Protein AF-A0A937X917-F1 (afdb_monomer_lite)

pLDDT: mean 93.71, std 8.66, range [36.44, 98.75]

Sequence (175 aa):
MVRFPTDDDWARHATACRTIFKNLGRGKSETEVDSAKADHALYNAVRVDGSPDLDAVEAGRIIELLAAFEIRDCRQEGDAYVIEAMIHAQAVAIRLKAPTTKAVLDYRKRAFQLISLPHGRTQMISRISEAGALFDRCLVSAEGYDGPIPILHKDRALRAMIDYIETEVDGSEVF

Organism: NCBI:txid2961651

Secondary structure (DSSP, 8-state):
-BPPPPHHHHHHHHHH-EEEEEEEETTEEEEEEE-HHHHHHHHHHHBPTTPPPP-HHHHHHHHHHHT--EEEEEEEETTEEEEEEEETTEEEEEEEEPPPHHHHHHHHHHHEEEEEETTTEEEEEE-HHHHHHHHHHHEEEEES-SSSPPHHHHHHHHHHHHHHHHHHHHHHT--

Structure (mmCIF, N/CA/C/O backbone):
data_AF-A0A937X917-F1
#
_entry.id   AF-A0A937X917-F1
#
loop_
_atom_site.group_PDB
_atom_site.id
_atom_site.type_symbol
_atom_site.label_atom_id
_atom_site.label_alt_id
_atom_site.label_comp_id
_atom_site.label_asym_id
_atom_site.label_entity_id
_atom_site.label_seq_id
_atom_site.pdbx_PDB_ins_code
_atom_site.Cartn_x
_atom_site.Cartn_y
_atom_site.Cartn_z
_atom_site.occupancy
_atom_site.B_iso_or_equiv
_atom_site.auth_seq_id
_atom_site.auth_comp_id
_atom_site.auth_asym_id
_atom_site.auth_atom_id
_atom_site.pdbx_PDB_model_num
ATOM 1 N N . MET A 1 1 ? 0.675 -10.912 -21.250 1.00 81.06 1 MET A N 1
ATOM 2 C CA . MET A 1 1 ? -0.099 -11.311 -20.054 1.00 81.06 1 MET A CA 1
ATOM 3 C C . MET A 1 1 ? 0.786 -11.125 -18.833 1.00 81.06 1 MET A C 1
ATOM 5 O O . MET A 1 1 ? 1.974 -11.404 -18.911 1.00 81.06 1 MET A O 1
ATOM 9 N N . VAL A 1 2 ? 0.245 -10.643 -17.721 1.00 93.12 2 VAL A N 1
ATOM 10 C CA . VAL A 1 2 ? 0.996 -10.467 -16.469 1.00 93.12 2 VAL A CA 1
ATOM 11 C C . VAL A 1 2 ? 0.370 -11.332 -15.384 1.00 93.12 2 VAL A C 1
ATOM 13 O O . VAL A 1 2 ? -0.851 -11.490 -15.365 1.00 93.12 2 VAL A O 1
ATOM 16 N N . ARG A 1 3 ? 1.186 -11.902 -14.494 1.00 94.62 3 ARG A N 1
ATOM 17 C CA . ARG A 1 3 ? 0.673 -12.419 -13.218 1.00 94.62 3 ARG A CA 1
ATOM 18 C C . ARG A 1 3 ? 0.409 -11.248 -12.277 1.00 94.62 3 ARG A C 1
ATOM 20 O O . ARG A 1 3 ? 1.040 -10.198 -12.405 1.00 94.62 3 ARG A O 1
ATOM 27 N N . PHE A 1 4 ? -0.462 -11.445 -11.294 1.00 93.75 4 PHE A N 1
ATOM 28 C CA . PHE A 1 4 ? -0.580 -10.469 -10.220 1.00 93.75 4 PHE A CA 1
ATOM 29 C C . PHE A 1 4 ? 0.742 -10.417 -9.412 1.00 93.75 4 PHE A C 1
ATOM 31 O O . PHE A 1 4 ? 1.325 -11.480 -9.143 1.00 93.75 4 PHE A O 1
ATOM 38 N N . PRO A 1 5 ? 1.272 -9.226 -9.066 1.00 96.62 5 PRO A N 1
ATOM 39 C CA . PRO A 1 5 ? 2.522 -9.125 -8.316 1.00 96.62 5 PRO A CA 1
ATOM 40 C C . PRO A 1 5 ? 2.386 -9.650 -6.883 1.00 96.62 5 PRO A C 1
ATOM 42 O O . PRO A 1 5 ? 1.330 -9.528 -6.264 1.00 96.62 5 PRO A O 1
ATOM 45 N N . THR A 1 6 ? 3.462 -10.225 -6.344 1.00 96.88 6 THR A N 1
ATOM 46 C CA . THR A 1 6 ? 3.495 -10.636 -4.932 1.00 96.88 6 THR A CA 1
ATOM 47 C C . THR A 1 6 ? 3.686 -9.428 -4.012 1.00 96.88 6 THR A C 1
ATOM 49 O O . THR A 1 6 ? 4.073 -8.347 -4.458 1.00 96.88 6 THR A O 1
ATOM 52 N N . ASP A 1 7 ? 3.487 -9.612 -2.706 1.00 97.44 7 ASP A N 1
ATOM 53 C CA . ASP A 1 7 ? 3.774 -8.563 -1.719 1.00 97.44 7 ASP A CA 1
ATOM 54 C C . ASP A 1 7 ? 5.242 -8.100 -1.768 1.00 97.44 7 ASP A C 1
ATOM 56 O O . ASP A 1 7 ? 5.517 -6.907 -1.642 1.00 97.44 7 ASP A O 1
ATOM 60 N N . ASP A 1 8 ? 6.180 -9.011 -2.040 1.00 96.94 8 ASP A N 1
ATOM 61 C CA . ASP A 1 8 ? 7.597 -8.681 -2.228 1.00 96.94 8 ASP A CA 1
ATOM 62 C C . ASP A 1 8 ? 7.848 -7.869 -3.505 1.00 96.94 8 ASP A C 1
ATOM 64 O O . ASP A 1 8 ? 8.688 -6.965 -3.510 1.00 96.94 8 ASP A O 1
ATOM 68 N N . ASP A 1 9 ? 7.134 -8.176 -4.593 1.00 97.69 9 ASP A N 1
ATOM 69 C CA . ASP A 1 9 ? 7.198 -7.393 -5.829 1.00 97.69 9 ASP A CA 1
ATOM 70 C C . ASP A 1 9 ? 6.715 -5.957 -5.576 1.00 97.69 9 ASP A C 1
ATOM 72 O O . ASP A 1 9 ? 7.404 -4.999 -5.938 1.00 97.69 9 ASP A O 1
ATOM 76 N N . TRP A 1 10 ? 5.585 -5.801 -4.877 1.00 97.81 10 TRP A N 1
ATOM 77 C CA . TRP A 1 10 ? 5.036 -4.497 -4.506 1.00 97.81 10 TRP A CA 1
ATOM 78 C C . TRP A 1 10 ? 5.921 -3.733 -3.520 1.00 97.81 10 TRP A C 1
ATOM 80 O O . TRP A 1 10 ? 6.105 -2.526 -3.666 1.00 97.81 10 TRP A O 1
ATOM 90 N N . ALA A 1 11 ? 6.513 -4.405 -2.531 1.00 96.75 11 ALA A N 1
ATOM 91 C CA . ALA A 1 11 ? 7.414 -3.766 -1.574 1.00 96.75 11 ALA A CA 1
ATOM 92 C C . ALA A 1 11 ? 8.691 -3.245 -2.257 1.00 96.75 11 ALA A C 1
ATOM 94 O O . ALA A 1 11 ? 9.124 -2.111 -2.011 1.00 96.75 11 ALA A O 1
ATOM 95 N N . ARG A 1 12 ? 9.277 -4.038 -3.166 1.00 97.06 12 ARG A N 1
ATOM 96 C CA . ARG A 1 12 ? 10.405 -3.596 -4.004 1.00 97.06 12 ARG A CA 1
ATOM 97 C C . ARG A 1 12 ? 10.020 -2.421 -4.897 1.00 97.06 12 ARG A C 1
ATOM 99 O O . ARG A 1 12 ? 10.777 -1.460 -4.989 1.00 97.06 12 ARG A O 1
ATOM 106 N N . HIS A 1 13 ? 8.847 -2.472 -5.521 1.00 97.38 13 HIS A N 1
ATOM 107 C CA . HIS A 1 13 ? 8.326 -1.378 -6.339 1.00 97.38 13 HIS A CA 1
ATOM 108 C C . HIS A 1 13 ? 8.155 -0.081 -5.533 1.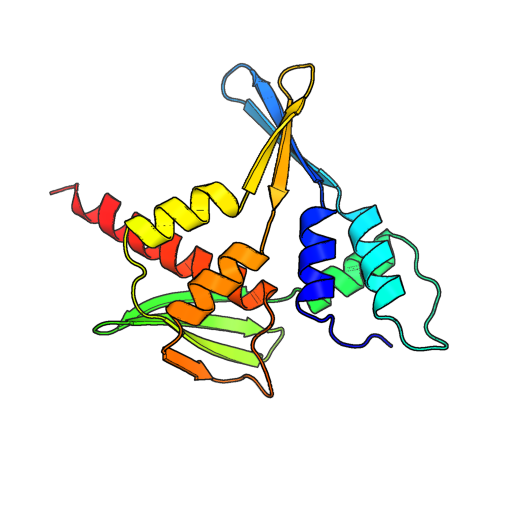00 97.38 13 HIS A C 1
ATOM 110 O O . HIS A 1 13 ? 8.736 0.941 -5.894 1.00 97.38 13 HIS A O 1
ATOM 116 N N . ALA A 1 14 ? 7.478 -0.134 -4.384 1.00 95.75 14 ALA A N 1
ATOM 117 C CA . ALA A 1 14 ? 7.217 1.032 -3.540 1.00 95.75 14 ALA A CA 1
ATOM 118 C C . ALA A 1 14 ? 8.497 1.716 -3.037 1.00 95.75 14 ALA A C 1
ATOM 120 O O . ALA A 1 14 ? 8.553 2.943 -2.940 1.00 95.75 14 ALA A O 1
ATOM 121 N N . THR A 1 15 ? 9.535 0.929 -2.741 1.00 95.12 15 THR A N 1
ATOM 122 C CA . THR A 1 15 ? 10.844 1.454 -2.320 1.00 95.12 15 THR A CA 1
ATOM 123 C C . THR A 1 15 ? 11.675 2.013 -3.476 1.00 95.12 15 THR A C 1
ATOM 125 O O . THR A 1 15 ? 12.553 2.848 -3.251 1.00 95.12 15 THR A O 1
ATOM 128 N N . ALA A 1 16 ? 11.404 1.578 -4.709 1.00 95.50 16 ALA A N 1
ATOM 129 C CA . ALA A 1 16 ? 12.051 2.080 -5.916 1.00 95.50 16 ALA A CA 1
ATOM 130 C C . ALA A 1 16 ? 11.389 3.357 -6.465 1.00 95.50 16 ALA A C 1
ATOM 132 O O . ALA A 1 16 ? 12.075 4.158 -7.105 1.00 95.50 16 ALA A O 1
ATOM 133 N N . CYS A 1 17 ? 10.095 3.564 -6.200 1.00 94.06 17 CYS A N 1
ATOM 134 C CA . CYS A 1 17 ? 9.382 4.799 -6.518 1.00 94.06 17 CYS A CA 1
ATOM 135 C C . CYS A 1 17 ? 9.970 5.989 -5.751 1.00 94.06 17 CYS A C 1
ATOM 137 O O . CYS A 1 17 ? 10.201 5.929 -4.541 1.00 94.06 17 CYS A O 1
ATOM 139 N N . ARG A 1 18 ? 10.202 7.099 -6.455 1.00 89.25 18 ARG A N 1
ATOM 140 C CA . ARG A 1 18 ? 10.773 8.313 -5.867 1.00 89.25 18 ARG A CA 1
ATOM 141 C C . ARG A 1 18 ? 9.710 9.391 -5.777 1.00 89.25 18 ARG A C 1
ATOM 143 O O . ARG A 1 18 ? 9.292 9.927 -6.795 1.00 89.25 18 ARG A O 1
ATOM 150 N N . THR A 1 19 ? 9.331 9.766 -4.561 1.00 93.94 19 THR A N 1
ATOM 151 C CA . THR A 1 19 ? 8.561 10.992 -4.332 1.00 93.94 19 THR A CA 1
ATOM 152 C C . THR A 1 19 ? 9.518 12.088 -3.885 1.00 93.94 19 THR A C 1
ATOM 154 O O . THR A 1 19 ? 10.217 11.924 -2.889 1.00 93.94 19 THR A O 1
ATOM 157 N N . ILE A 1 20 ? 9.583 13.199 -4.612 1.00 94.25 20 ILE A N 1
ATOM 158 C CA . ILE A 1 20 ? 10.426 14.351 -4.294 1.00 94.25 20 ILE A CA 1
ATOM 159 C C . ILE A 1 20 ? 9.529 15.534 -3.953 1.00 94.25 20 ILE A C 1
ATOM 161 O O . ILE A 1 20 ? 8.771 16.020 -4.785 1.00 94.25 20 ILE A O 1
ATOM 165 N N . PHE A 1 21 ? 9.680 16.040 -2.737 1.00 93.44 21 PHE A N 1
ATOM 166 C CA . PHE A 1 21 ? 9.109 17.303 -2.301 1.00 93.44 21 PHE A CA 1
ATOM 167 C C . PHE A 1 21 ? 10.130 18.413 -2.528 1.00 93.44 21 PHE A C 1
ATOM 169 O O . PHE A 1 21 ? 11.264 18.326 -2.051 1.00 93.44 21 PHE A O 1
ATOM 176 N N . LYS A 1 22 ? 9.745 19.468 -3.242 1.00 93.06 22 LYS A N 1
ATOM 177 C CA . LYS A 1 22 ? 10.556 20.674 -3.431 1.00 93.06 22 LYS A CA 1
ATOM 178 C C . LYS A 1 22 ? 9.868 21.840 -2.740 1.00 93.06 22 LYS A C 1
ATOM 180 O O . LYS A 1 22 ? 8.733 22.175 -3.073 1.00 93.06 22 LYS A O 1
ATOM 185 N N . ASN A 1 23 ? 10.546 22.476 -1.790 1.00 88.44 23 ASN A N 1
ATOM 186 C CA . ASN A 1 23 ? 10.057 23.721 -1.209 1.00 88.44 23 ASN A CA 1
ATOM 187 C C . ASN A 1 23 ? 10.394 24.883 -2.153 1.00 88.44 23 ASN A C 1
ATOM 189 O O . ASN A 1 23 ? 11.565 25.167 -2.399 1.00 88.44 23 ASN A O 1
ATOM 193 N N . LEU A 1 24 ? 9.369 25.550 -2.683 1.00 88.25 24 LEU A N 1
ATOM 194 C CA . LEU A 1 24 ? 9.516 26.679 -3.609 1.00 88.25 24 LEU A CA 1
ATOM 195 C C . LEU A 1 24 ? 9.554 28.036 -2.879 1.00 88.25 24 LEU A C 1
ATOM 197 O O . LEU A 1 24 ? 9.682 29.085 -3.512 1.00 88.25 24 LEU A O 1
ATOM 201 N N . GLY A 1 25 ? 9.438 28.031 -1.549 1.00 87.75 25 GLY A N 1
ATOM 202 C CA . GLY A 1 25 ? 9.308 29.221 -0.716 1.00 87.75 25 GLY A CA 1
ATOM 203 C C . GLY A 1 25 ? 7.888 29.795 -0.704 1.00 87.75 25 GLY A C 1
ATOM 204 O O . GLY A 1 25 ? 7.017 29.405 -1.479 1.00 87.75 25 GLY A O 1
ATOM 205 N N . ARG A 1 26 ? 7.638 30.751 0.205 1.00 88.62 26 ARG A N 1
ATOM 206 C CA . ARG A 1 26 ? 6.343 31.459 0.348 1.00 88.62 26 ARG A CA 1
ATOM 207 C C . ARG A 1 26 ? 5.133 30.523 0.511 1.00 88.62 26 ARG A C 1
ATOM 209 O O . ARG A 1 26 ? 4.076 30.774 -0.058 1.00 88.62 26 ARG A O 1
ATOM 216 N N . GLY A 1 27 ? 5.312 29.429 1.251 1.00 86.56 27 GLY A N 1
ATOM 217 C CA . GLY A 1 27 ? 4.260 28.432 1.475 1.00 86.56 27 GLY A CA 1
ATOM 218 C C . GLY A 1 27 ? 3.920 27.575 0.252 1.00 86.56 27 GLY A C 1
ATOM 219 O O . GLY A 1 27 ? 2.907 26.887 0.274 1.00 86.56 27 GLY A O 1
ATOM 220 N N . LYS A 1 28 ? 4.732 27.606 -0.814 1.00 88.69 28 LYS A N 1
ATOM 221 C CA . LYS A 1 28 ? 4.541 26.776 -2.009 1.00 88.69 28 LYS A CA 1
ATOM 222 C C . LYS A 1 28 ? 5.468 25.567 -1.982 1.00 88.69 28 LYS A C 1
ATOM 224 O O . LYS A 1 28 ? 6.660 25.694 -1.695 1.00 88.69 28 LYS A O 1
ATOM 229 N N . SER A 1 29 ? 4.934 24.415 -2.355 1.00 90.00 29 SER A N 1
ATOM 230 C CA . SER A 1 29 ? 5.694 23.191 -2.586 1.00 90.00 29 SER A CA 1
ATOM 231 C C . SER A 1 29 ? 5.308 22.573 -3.927 1.00 90.00 29 SER A C 1
ATOM 233 O O . SER A 1 29 ? 4.185 22.731 -4.401 1.00 90.00 29 SER A O 1
ATOM 235 N N . GLU A 1 30 ? 6.259 21.886 -4.547 1.00 92.25 30 GLU A N 1
ATOM 236 C CA . GLU A 1 30 ? 6.030 21.002 -5.689 1.00 92.25 30 GLU A CA 1
ATOM 237 C C . GLU A 1 30 ? 6.285 19.565 -5.232 1.00 92.25 30 GLU A C 1
ATOM 239 O O . GLU A 1 30 ? 7.257 19.303 -4.519 1.00 92.25 30 GLU A O 1
ATOM 244 N N . THR A 1 31 ? 5.412 18.642 -5.634 1.00 93.94 31 THR A N 1
ATOM 245 C CA . THR A 1 31 ? 5.608 17.206 -5.421 1.00 93.94 31 THR A CA 1
ATOM 246 C C . THR A 1 31 ? 5.781 16.543 -6.775 1.00 93.94 31 THR A C 1
ATOM 248 O O . THR A 1 31 ? 4.908 16.638 -7.631 1.00 93.94 31 THR A O 1
ATOM 251 N N . GLU A 1 32 ? 6.911 15.877 -6.962 1.00 92.88 32 GLU A N 1
ATOM 252 C CA . GLU A 1 32 ? 7.242 15.118 -8.162 1.00 92.88 32 GLU A CA 1
ATOM 253 C C . GLU A 1 32 ? 7.272 13.632 -7.800 1.00 92.88 32 GLU A C 1
ATOM 255 O O . GLU A 1 32 ? 7.919 13.245 -6.826 1.00 92.88 32 GLU A O 1
ATOM 260 N N . VAL A 1 33 ? 6.560 12.800 -8.557 1.00 91.25 33 VAL A N 1
ATOM 261 C CA . VAL A 1 33 ? 6.588 11.342 -8.399 1.00 91.25 33 VAL A CA 1
ATOM 262 C C . VAL A 1 33 ? 7.222 10.744 -9.647 1.00 91.25 33 VAL A C 1
ATOM 264 O O . VAL A 1 33 ? 6.667 10.849 -10.735 1.00 91.25 33 VAL A O 1
ATOM 267 N N . ASP A 1 34 ? 8.382 10.119 -9.477 1.00 91.31 34 ASP A N 1
ATOM 268 C CA . ASP A 1 34 ? 9.078 9.361 -10.515 1.00 91.31 34 ASP A CA 1
ATOM 269 C C . ASP A 1 34 ? 8.958 7.862 -10.205 1.00 91.31 34 ASP A C 1
ATOM 271 O O . ASP A 1 34 ? 9.658 7.319 -9.339 1.00 91.31 34 ASP A O 1
ATOM 275 N N . SER A 1 35 ? 8.017 7.209 -10.893 1.00 94.81 35 SER A N 1
ATOM 276 C CA . SER A 1 35 ? 7.773 5.764 -10.822 1.00 94.81 35 SER A CA 1
ATOM 277 C C . SER A 1 35 ? 8.178 5.023 -12.094 1.00 94.81 35 SER A C 1
ATOM 279 O O . SER A 1 35 ? 8.293 3.805 -12.052 1.00 94.81 35 SER A O 1
ATOM 281 N N . ALA A 1 36 ? 8.472 5.712 -13.202 1.00 95.12 36 ALA A N 1
ATOM 282 C CA . ALA A 1 36 ? 8.591 5.100 -14.530 1.00 95.12 36 ALA A CA 1
ATOM 283 C C . ALA A 1 36 ? 9.594 3.932 -14.570 1.00 95.12 36 ALA A C 1
ATOM 285 O O . ALA A 1 36 ? 9.328 2.867 -15.131 1.00 95.12 36 ALA A O 1
ATOM 286 N N . LYS A 1 37 ? 10.750 4.100 -13.913 1.00 95.44 37 LYS A N 1
ATOM 287 C CA . LYS A 1 37 ? 11.753 3.032 -13.803 1.00 95.44 37 LYS A CA 1
ATOM 288 C C . LYS A 1 37 ? 11.277 1.868 -12.927 1.00 95.44 37 LYS A C 1
ATOM 290 O O . LYS A 1 37 ? 11.583 0.718 -13.238 1.00 95.44 37 LYS A O 1
ATOM 295 N N . ALA A 1 38 ? 10.579 2.161 -11.831 1.00 96.69 38 ALA A N 1
ATOM 296 C CA . ALA A 1 38 ? 10.040 1.153 -10.923 1.00 96.69 38 ALA A CA 1
ATOM 297 C C . ALA A 1 38 ? 8.905 0.363 -11.589 1.00 96.69 38 ALA A C 1
ATOM 299 O O . ALA A 1 38 ? 8.909 -0.864 -11.525 1.00 96.69 38 ALA A O 1
ATOM 300 N N . ASP A 1 39 ? 8.001 1.043 -12.294 1.00 97.56 39 ASP A N 1
ATOM 301 C CA . ASP A 1 39 ? 6.879 0.447 -13.021 1.00 97.56 39 ASP A CA 1
ATOM 302 C C . ASP A 1 39 ? 7.371 -0.501 -14.115 1.00 97.56 39 ASP A C 1
ATOM 304 O O . ASP A 1 39 ? 6.960 -1.659 -14.183 1.00 97.56 39 ASP A O 1
ATOM 308 N N . HIS A 1 40 ? 8.331 -0.045 -14.923 1.00 97.31 40 HIS A N 1
ATOM 309 C CA . HIS A 1 40 ? 8.949 -0.869 -15.957 1.00 97.31 40 HIS A CA 1
ATOM 310 C C . HIS A 1 40 ? 9.681 -2.087 -15.369 1.00 97.31 40 HIS A C 1
ATOM 312 O O . HIS A 1 40 ? 9.601 -3.193 -15.909 1.00 97.31 40 HIS A O 1
ATOM 318 N N . ALA A 1 41 ? 10.384 -1.922 -14.244 1.00 97.12 41 ALA A N 1
ATOM 319 C CA . ALA A 1 41 ? 11.036 -3.038 -13.561 1.00 97.12 41 ALA A CA 1
ATOM 320 C C . ALA A 1 41 ? 10.017 -4.053 -13.017 1.00 97.12 41 ALA A C 1
ATOM 322 O O . ALA A 1 41 ? 10.219 -5.258 -13.170 1.00 97.12 41 ALA A O 1
ATOM 323 N N . LEU A 1 42 ? 8.914 -3.577 -12.432 1.00 97.94 42 LEU A N 1
ATOM 324 C CA . LEU A 1 42 ? 7.844 -4.429 -11.926 1.00 97.94 42 LEU A CA 1
ATOM 325 C C . LEU A 1 42 ? 7.166 -5.197 -13.064 1.00 97.94 42 LEU A C 1
ATOM 327 O O . LEU A 1 42 ? 7.045 -6.415 -12.965 1.00 97.94 42 LEU A O 1
ATOM 331 N N . TYR A 1 43 ? 6.811 -4.527 -14.165 1.00 97.88 43 TYR A N 1
ATOM 332 C CA . TYR A 1 43 ? 6.237 -5.175 -15.348 1.00 97.88 43 TYR A CA 1
ATOM 333 C C . TYR A 1 43 ? 7.122 -6.325 -15.841 1.00 97.88 43 TYR A C 1
ATOM 335 O O . TYR A 1 43 ? 6.651 -7.449 -16.011 1.00 97.88 43 TYR A O 1
ATOM 343 N N . ASN A 1 44 ? 8.426 -6.077 -15.988 1.00 96.62 44 ASN A N 1
ATOM 344 C CA . ASN A 1 44 ? 9.373 -7.096 -16.437 1.00 96.62 44 ASN A CA 1
ATOM 345 C C . ASN A 1 44 ? 9.505 -8.279 -15.467 1.00 96.62 44 ASN A C 1
ATOM 347 O O . ASN A 1 44 ? 9.773 -9.391 -15.912 1.00 96.62 44 ASN A O 1
ATOM 351 N N . ALA A 1 45 ? 9.288 -8.067 -14.167 1.00 96.31 45 ALA A N 1
ATOM 352 C CA . ALA A 1 45 ? 9.324 -9.126 -13.159 1.00 96.31 45 ALA A CA 1
ATOM 353 C C . ALA A 1 45 ? 8.046 -9.989 -13.114 1.00 96.31 45 ALA A C 1
ATOM 355 O O . ALA A 1 45 ? 8.069 -11.102 -12.576 1.00 96.31 45 ALA A O 1
ATOM 356 N N . VAL A 1 46 ? 6.922 -9.482 -13.637 1.00 96.81 46 VAL A N 1
ATOM 357 C CA . VAL A 1 46 ? 5.607 -10.149 -13.556 1.00 96.81 46 VAL A CA 1
ATOM 358 C C . VAL A 1 46 ? 5.026 -10.548 -14.912 1.00 96.81 46 VAL A C 1
ATOM 360 O O . VAL A 1 46 ? 4.007 -11.242 -14.968 1.00 96.81 46 VAL A O 1
ATOM 363 N N . ARG A 1 47 ? 5.639 -10.131 -16.020 1.00 96.12 47 ARG A N 1
ATOM 364 C CA . ARG A 1 47 ? 5.221 -10.557 -17.355 1.00 96.12 47 ARG A CA 1
ATOM 365 C C . ARG A 1 47 ? 5.479 -12.048 -17.563 1.00 96.12 47 ARG A C 1
ATOM 367 O O . ARG A 1 47 ? 6.508 -12.578 -17.157 1.00 96.12 47 ARG A O 1
ATOM 374 N N . VAL A 1 48 ? 4.526 -12.713 -18.204 1.00 95.00 48 VAL A N 1
ATOM 375 C CA . VAL A 1 48 ? 4.636 -14.125 -18.593 1.00 95.00 48 VAL A CA 1
ATOM 376 C C . VAL A 1 48 ? 5.436 -14.231 -19.892 1.00 95.00 48 VAL A C 1
ATOM 378 O O . VAL A 1 48 ? 5.369 -13.318 -20.720 1.00 95.00 48 VAL A O 1
ATOM 381 N N . ASP A 1 49 ? 6.150 -15.337 -20.094 1.00 90.38 49 ASP A N 1
ATOM 382 C CA . ASP A 1 49 ? 6.899 -15.615 -21.324 1.00 90.38 49 ASP A CA 1
ATOM 383 C C . ASP A 1 49 ? 6.050 -15.381 -22.586 1.00 90.38 49 ASP A C 1
ATOM 385 O O . ASP A 1 49 ? 4.882 -15.768 -22.662 1.00 90.38 49 ASP A O 1
ATOM 389 N N . GLY A 1 50 ? 6.638 -14.701 -23.574 1.00 88.88 50 GLY A N 1
ATOM 390 C CA . GLY A 1 50 ? 5.953 -14.300 -24.809 1.00 88.88 50 GLY A CA 1
ATOM 391 C C . GLY A 1 50 ? 5.096 -13.032 -24.696 1.00 88.88 50 GLY A C 1
ATOM 392 O O . GLY A 1 50 ? 4.475 -12.630 -25.678 1.00 88.88 50 GLY A O 1
ATOM 393 N N . SER A 1 51 ? 5.057 -12.377 -23.532 1.00 93.31 51 SER A N 1
ATOM 394 C CA . SER A 1 51 ? 4.455 -11.042 -23.392 1.00 93.31 51 SER A CA 1
ATOM 395 C C . SER A 1 51 ? 5.301 -9.969 -24.082 1.00 93.31 51 SER A C 1
ATOM 397 O O . SER A 1 51 ? 6.524 -10.106 -24.117 1.00 93.31 51 SER A O 1
ATOM 399 N N . PRO A 1 52 ? 4.681 -8.886 -24.590 1.00 92.88 52 PRO A N 1
ATOM 400 C CA . PRO A 1 52 ? 5.412 -7.837 -25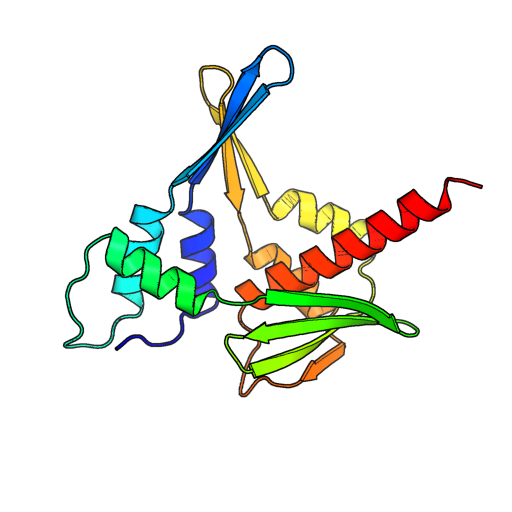.290 1.00 92.88 52 PRO A CA 1
ATOM 401 C C . PRO A 1 52 ? 6.459 -7.166 -24.393 1.00 92.88 52 PRO A C 1
ATOM 403 O O . PRO A 1 52 ? 6.287 -7.047 -23.172 1.00 92.88 52 PRO A O 1
ATOM 406 N N . ASP A 1 53 ? 7.538 -6.702 -25.013 1.00 94.81 53 ASP A N 1
ATOM 407 C CA . ASP A 1 53 ? 8.390 -5.669 -24.434 1.00 94.81 53 ASP A CA 1
ATOM 408 C C . ASP A 1 53 ? 7.611 -4.352 -24.490 1.00 94.81 53 ASP A C 1
ATOM 410 O O . ASP A 1 53 ? 7.238 -3.903 -25.571 1.00 94.81 53 ASP A O 1
ATOM 414 N N . LEU A 1 54 ? 7.313 -3.789 -23.321 1.00 95.25 54 LEU A N 1
ATOM 415 C CA . LEU A 1 54 ? 6.611 -2.515 -23.189 1.00 95.25 54 LEU A CA 1
ATOM 416 C C . LEU A 1 54 ? 7.610 -1.426 -22.834 1.00 95.25 54 LEU A C 1
ATOM 418 O O . LEU A 1 54 ? 8.576 -1.687 -22.114 1.00 95.25 54 LEU A O 1
ATOM 422 N N . ASP A 1 55 ? 7.354 -0.203 -23.284 1.00 95.12 55 ASP A N 1
ATOM 423 C CA . ASP A 1 55 ? 8.101 0.944 -22.782 1.00 95.12 55 ASP A CA 1
ATOM 424 C C . ASP A 1 55 ? 7.680 1.320 -21.343 1.00 95.12 55 ASP A C 1
ATOM 426 O O . ASP A 1 55 ? 6.810 0.700 -20.722 1.00 95.12 55 ASP A O 1
ATOM 430 N N . ALA A 1 56 ? 8.328 2.334 -20.764 1.00 91.81 56 ALA A N 1
ATOM 431 C CA . ALA A 1 56 ? 8.052 2.742 -19.387 1.00 91.81 56 ALA A CA 1
ATOM 432 C C . ALA A 1 56 ? 6.641 3.327 -19.191 1.00 91.81 56 ALA A C 1
ATOM 434 O O . ALA A 1 56 ? 6.073 3.191 -18.107 1.00 91.81 56 ALA A O 1
ATOM 435 N N . VAL A 1 57 ? 6.073 3.964 -20.216 1.00 94.00 57 VAL A N 1
ATOM 436 C CA . VAL A 1 57 ? 4.733 4.561 -20.159 1.00 94.00 57 VAL A CA 1
ATOM 437 C C . VAL A 1 57 ? 3.679 3.460 -20.214 1.00 94.00 57 VAL A C 1
ATOM 439 O O . VAL A 1 57 ? 2.759 3.434 -19.396 1.00 94.00 57 VAL A O 1
ATOM 442 N N . GLU A 1 58 ? 3.836 2.522 -21.142 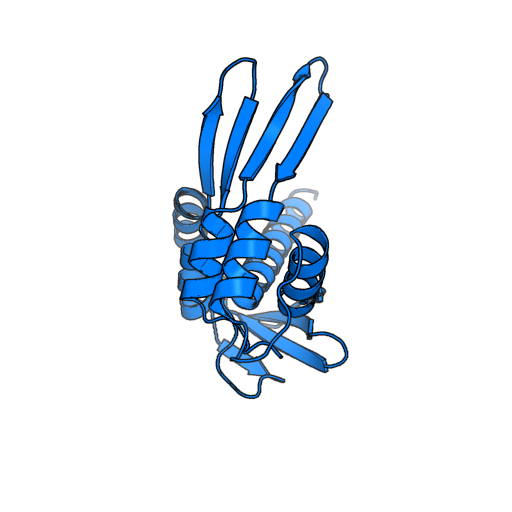1.00 96.75 58 GLU A N 1
ATOM 443 C CA . GLU A 1 58 ? 2.961 1.364 -21.296 1.00 96.75 58 GLU A CA 1
ATOM 444 C C . GLU A 1 58 ? 3.005 0.460 -20.057 1.00 96.75 58 GLU A C 1
ATOM 446 O O . GLU A 1 58 ? 1.957 0.081 -19.528 1.00 96.75 58 GLU A O 1
ATOM 451 N N . ALA A 1 59 ? 4.202 0.174 -19.533 1.00 97.00 59 ALA A N 1
ATOM 452 C CA . ALA A 1 59 ? 4.364 -0.568 -18.286 1.00 97.00 59 ALA A CA 1
ATOM 453 C C . ALA A 1 59 ? 3.692 0.153 -17.108 1.00 97.00 59 ALA A C 1
ATOM 455 O O . ALA A 1 59 ? 2.967 -0.483 -16.343 1.00 97.00 59 ALA A O 1
ATOM 456 N N . GLY A 1 60 ? 3.862 1.477 -17.007 1.00 96.56 60 GLY A N 1
ATOM 457 C CA . GLY A 1 60 ? 3.195 2.317 -16.009 1.00 96.56 60 GLY A CA 1
ATOM 458 C C . GLY A 1 60 ? 1.680 2.136 -16.000 1.00 96.56 60 GLY A C 1
ATOM 459 O O . GLY A 1 60 ? 1.093 1.926 -14.941 1.00 96.56 60 GLY A O 1
ATOM 460 N N . ARG A 1 61 ? 1.042 2.106 -17.177 1.00 96.56 61 ARG A N 1
ATOM 461 C CA . ARG A 1 61 ? -0.408 1.864 -17.285 1.00 96.56 61 ARG A CA 1
ATOM 462 C C . ARG A 1 61 ? -0.824 0.482 -16.798 1.00 96.56 61 ARG A C 1
ATOM 464 O O . ARG A 1 61 ? -1.853 0.357 -16.141 1.00 96.56 61 ARG A O 1
ATOM 471 N N . ILE A 1 62 ? -0.035 -0.553 -17.081 1.00 96.69 62 ILE A N 1
ATOM 472 C CA . ILE A 1 62 ? -0.315 -1.900 -16.569 1.00 96.69 62 ILE A CA 1
ATOM 473 C C . ILE A 1 62 ? -0.185 -1.941 -15.044 1.00 96.69 62 ILE A C 1
ATOM 475 O O . ILE A 1 62 ? -1.048 -2.511 -14.378 1.00 96.69 62 ILE A O 1
ATOM 479 N N . ILE A 1 63 ? 0.852 -1.319 -14.478 1.00 97.50 63 ILE A N 1
ATOM 480 C CA . ILE A 1 63 ? 1.046 -1.275 -13.024 1.00 97.50 63 ILE A CA 1
ATOM 481 C C . ILE A 1 63 ? -0.0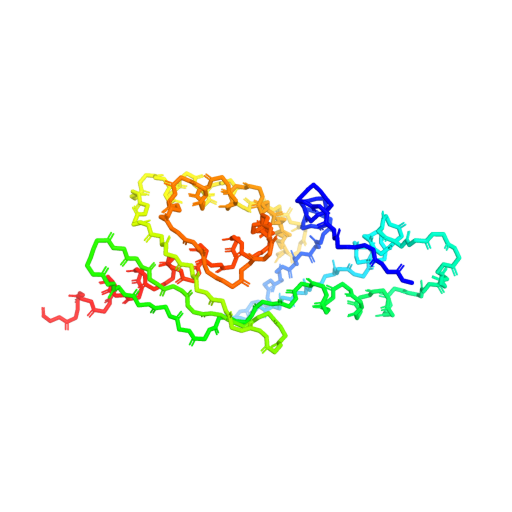56 -0.466 -12.334 1.00 97.50 63 ILE A C 1
ATOM 483 O O . ILE A 1 63 ? -0.561 -0.902 -11.303 1.00 97.50 63 ILE A O 1
ATOM 487 N N . GLU A 1 64 ? -0.480 0.657 -12.913 1.00 95.69 64 GLU A N 1
ATOM 488 C CA . GLU A 1 64 ? -1.602 1.461 -12.414 1.00 95.69 64 GLU A CA 1
ATOM 489 C C . GLU A 1 64 ? -2.895 0.638 -12.337 1.00 95.69 64 GLU A C 1
ATOM 491 O O . GLU A 1 64 ? -3.580 0.662 -11.314 1.00 95.69 64 GLU A O 1
ATOM 496 N N . LEU A 1 65 ? -3.193 -0.145 -13.380 1.00 95.56 65 LEU A N 1
ATOM 497 C CA . LEU A 1 65 ? -4.338 -1.054 -13.389 1.00 95.56 65 LEU A CA 1
ATOM 498 C C . LEU A 1 65 ? -4.203 -2.136 -12.311 1.00 95.56 65 LEU A C 1
ATOM 500 O O . LEU A 1 65 ? -5.139 -2.351 -11.551 1.00 95.56 65 LEU A O 1
ATOM 504 N N . LEU A 1 66 ? -3.040 -2.781 -12.188 1.00 95.94 66 LEU A N 1
ATOM 505 C CA . LEU A 1 66 ? -2.808 -3.800 -11.155 1.00 95.94 66 LEU A CA 1
ATOM 506 C C . LEU A 1 66 ? -2.886 -3.236 -9.727 1.00 95.94 66 LEU A C 1
ATOM 508 O O . LEU A 1 66 ? -3.224 -3.966 -8.800 1.00 95.94 66 LEU A O 1
ATOM 512 N N . ALA A 1 67 ? -2.573 -1.952 -9.549 1.00 96.12 67 ALA A N 1
ATOM 513 C CA . ALA A 1 67 ? -2.633 -1.242 -8.275 1.00 96.12 67 ALA A CA 1
ATOM 514 C C . ALA A 1 67 ? -4.013 -0.613 -7.991 1.00 96.12 67 ALA A C 1
ATOM 516 O O . ALA A 1 67 ? -4.144 0.181 -7.050 1.00 96.12 67 ALA A O 1
ATOM 517 N N . ALA A 1 68 ? -5.031 -0.894 -8.811 1.00 95.75 68 ALA A N 1
ATOM 518 C CA . ALA A 1 68 ? -6.359 -0.321 -8.655 1.00 95.75 68 ALA A CA 1
ATOM 519 C C . ALA A 1 68 ? -7.027 -0.810 -7.360 1.00 95.75 68 ALA A C 1
ATOM 521 O O . ALA A 1 68 ? -7.359 -1.981 -7.200 1.00 95.75 68 ALA A O 1
ATOM 522 N N . PHE A 1 69 ? -7.253 0.130 -6.447 1.00 97.75 69 PHE A N 1
ATOM 523 C CA . PHE A 1 69 ? -7.957 -0.083 -5.188 1.00 97.75 69 PHE A CA 1
ATOM 524 C C . PHE A 1 69 ? -8.510 1.260 -4.721 1.00 97.75 69 PHE A C 1
ATOM 526 O O . PHE A 1 69 ? -7.754 2.128 -4.271 1.00 97.75 69 PHE A O 1
ATOM 533 N N . GLU A 1 70 ? -9.807 1.457 -4.911 1.00 97.62 70 GLU A N 1
ATOM 534 C CA . GLU A 1 70 ? -10.487 2.727 -4.680 1.00 97.62 70 GLU A CA 1
ATOM 535 C C . GLU A 1 70 ? -11.336 2.642 -3.414 1.00 97.62 70 GLU A C 1
ATOM 537 O O . GLU A 1 70 ? -12.336 1.928 -3.390 1.00 97.62 70 GLU A O 1
ATOM 542 N N . ILE A 1 71 ? -10.945 3.375 -2.371 1.00 98.12 71 ILE A N 1
ATOM 543 C CA . ILE A 1 71 ? -11.734 3.499 -1.141 1.00 98.12 71 ILE A CA 1
ATOM 544 C C . ILE A 1 71 ? -13.034 4.246 -1.459 1.00 98.12 71 ILE A C 1
ATOM 546 O O . ILE A 1 71 ? -13.004 5.316 -2.067 1.00 98.12 71 ILE A O 1
ATOM 550 N N . ARG A 1 72 ? -14.169 3.678 -1.054 1.00 98.12 72 ARG A N 1
ATOM 551 C CA . ARG A 1 72 ? -15.507 4.262 -1.207 1.00 98.12 72 ARG A CA 1
ATOM 552 C C . ARG A 1 72 ? -16.026 4.849 0.091 1.00 98.12 72 ARG A C 1
ATOM 554 O O . ARG A 1 72 ? -16.576 5.944 0.066 1.00 98.12 72 ARG A O 1
ATOM 561 N N . ASP A 1 73 ? -15.831 4.131 1.188 1.00 97.94 73 ASP A N 1
ATOM 562 C CA . ASP A 1 73 ? -16.266 4.546 2.515 1.00 97.94 73 ASP A CA 1
ATOM 563 C C . ASP A 1 73 ? -15.326 3.980 3.584 1.00 97.94 73 ASP A C 1
ATOM 565 O O . ASP A 1 73 ? -14.705 2.928 3.405 1.00 97.94 73 ASP A O 1
ATOM 569 N N . CYS A 1 74 ? -15.228 4.689 4.701 1.00 98.25 74 CYS A N 1
ATOM 570 C CA . CYS A 1 74 ? -14.603 4.209 5.921 1.00 98.25 74 CYS A CA 1
ATOM 571 C C . CYS A 1 74 ? -15.439 4.713 7.089 1.00 98.25 74 CYS A C 1
ATOM 573 O O . CYS A 1 74 ? -15.616 5.917 7.242 1.00 98.25 74 CYS A O 1
ATOM 575 N N . ARG A 1 75 ? -15.934 3.797 7.920 1.00 97.50 75 ARG A N 1
ATOM 576 C CA . ARG A 1 75 ? -16.797 4.129 9.059 1.00 97.50 75 ARG A CA 1
ATOM 577 C C . 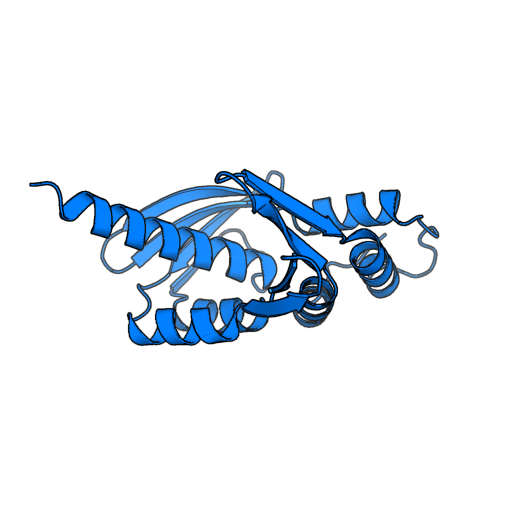ARG A 1 75 ? -16.521 3.227 10.247 1.00 97.50 75 ARG A C 1
ATOM 579 O O . ARG A 1 75 ? -16.057 2.096 10.088 1.00 97.50 75 ARG A O 1
ATOM 586 N N . GLN A 1 76 ? -16.855 3.701 11.440 1.00 97.25 76 GLN A N 1
ATOM 587 C CA . GLN A 1 76 ? -16.828 2.874 12.640 1.00 97.25 76 GLN A CA 1
ATOM 588 C C . GLN A 1 76 ? -18.127 2.061 12.781 1.00 97.25 76 GLN A C 1
ATOM 590 O O . GLN A 1 76 ? -19.227 2.601 12.710 1.00 97.25 76 GLN A O 1
ATOM 595 N N . GLU A 1 77 ? -18.001 0.761 13.044 1.00 96.69 77 GLU A N 1
ATOM 596 C CA . GLU A 1 77 ? -19.102 -0.137 13.394 1.00 96.69 77 GLU A CA 1
ATOM 597 C C . GLU A 1 77 ? -18.741 -0.944 14.648 1.00 96.69 77 GLU A C 1
ATOM 599 O O . GLU A 1 77 ? -18.012 -1.940 14.590 1.00 96.69 77 GLU A O 1
ATOM 604 N N . GLY A 1 78 ? -19.268 -0.520 15.800 1.00 93.88 78 GLY A N 1
ATOM 605 C CA . GLY A 1 78 ? -18.961 -1.144 17.086 1.00 93.88 78 GLY A CA 1
ATOM 606 C C . GLY A 1 78 ? -17.494 -0.944 17.481 1.00 93.88 78 GLY A C 1
ATOM 607 O O . GLY A 1 78 ? -17.029 0.188 17.618 1.00 93.88 78 GLY A O 1
ATOM 608 N N . ASP A 1 79 ? -16.770 -2.048 17.683 1.00 93.19 79 ASP A N 1
ATOM 609 C CA . ASP A 1 79 ? -15.347 -2.067 18.052 1.00 93.19 79 ASP A CA 1
ATOM 610 C C . ASP A 1 79 ? -14.392 -2.153 16.844 1.00 93.19 79 ASP A C 1
ATOM 612 O O . ASP A 1 79 ? -13.175 -2.283 17.017 1.00 93.19 79 ASP A O 1
ATOM 616 N N . ALA A 1 80 ? -14.929 -2.078 15.623 1.00 97.25 80 ALA A N 1
ATOM 617 C CA . ALA A 1 80 ? -14.179 -2.181 14.379 1.00 97.25 80 ALA A CA 1
ATOM 618 C C . ALA A 1 80 ? -14.478 -1.014 13.427 1.00 97.25 80 ALA A C 1
ATOM 620 O O . ALA A 1 80 ? -15.462 -0.293 13.569 1.00 97.25 80 ALA A O 1
ATOM 621 N N . TYR A 1 81 ? -13.624 -0.870 12.424 1.00 98.38 81 TYR A N 1
ATOM 622 C CA . TYR A 1 81 ? -13.767 0.031 11.294 1.00 98.38 81 TYR A CA 1
ATOM 623 C C . TYR A 1 81 ? -14.012 -0.803 10.046 1.00 98.38 81 TYR A C 1
ATOM 625 O O . TYR A 1 81 ? -13.320 -1.800 9.818 1.00 98.38 81 TYR A O 1
ATOM 633 N N . VAL A 1 82 ? -15.003 -0.402 9.260 1.00 98.50 82 VAL A N 1
ATOM 634 C CA . VAL A 1 82 ? -15.344 -1.021 7.982 1.00 98.50 82 VAL A CA 1
ATOM 635 C C . VAL A 1 82 ? -14.872 -0.107 6.875 1.00 98.50 82 VAL A C 1
ATOM 637 O O . VAL A 1 82 ? -15.270 1.053 6.813 1.00 98.50 82 VAL A O 1
ATOM 640 N N . ILE A 1 83 ? -14.017 -0.651 6.019 1.00 98.69 83 ILE A N 1
ATOM 641 C CA . ILE A 1 83 ? -13.485 0.010 4.839 1.00 98.69 83 ILE A CA 1
ATOM 642 C C . ILE A 1 83 ? -14.118 -0.663 3.627 1.00 98.69 83 ILE A C 1
ATOM 644 O O . ILE A 1 83 ? -13.854 -1.838 3.359 1.00 98.69 83 ILE A O 1
ATOM 648 N N . GLU A 1 84 ? -14.942 0.081 2.900 1.00 98.56 84 GLU A N 1
ATOM 649 C CA . GLU A 1 84 ? -15.527 -0.352 1.635 1.00 98.56 84 GLU A CA 1
ATOM 650 C C . GLU A 1 84 ? -14.686 0.182 0.483 1.00 98.56 84 GLU A C 1
ATOM 652 O O . GLU A 1 84 ? -14.302 1.354 0.461 1.00 98.56 84 GLU A O 1
ATOM 657 N N . ALA A 1 85 ? -14.382 -0.677 -0.484 1.00 98.56 85 ALA A N 1
ATOM 658 C CA . ALA A 1 85 ? -13.553 -0.319 -1.623 1.00 98.56 85 ALA A CA 1
ATOM 659 C C . ALA A 1 85 ? -13.979 -1.047 -2.902 1.00 98.56 85 ALA A C 1
ATOM 661 O O . ALA A 1 85 ? -14.708 -2.038 -2.871 1.00 98.56 85 ALA A O 1
ATOM 662 N N . MET A 1 86 ? -13.483 -0.557 -4.036 1.00 97.94 86 MET A N 1
ATOM 663 C CA . MET A 1 86 ? -13.621 -1.185 -5.346 1.00 97.94 86 MET A CA 1
ATOM 664 C C . MET A 1 86 ? -12.252 -1.614 -5.876 1.00 97.94 86 MET A C 1
ATOM 666 O O . MET A 1 86 ? -11.321 -0.808 -5.953 1.00 97.94 86 MET A O 1
ATOM 670 N N . ILE A 1 87 ? -12.148 -2.875 -6.291 1.00 95.50 87 ILE A N 1
ATOM 671 C CA . ILE A 1 87 ? -11.056 -3.388 -7.123 1.00 95.50 87 ILE A CA 1
ATOM 672 C C . ILE A 1 87 ? -11.621 -3.505 -8.532 1.00 95.50 87 ILE A C 1
ATOM 674 O O . ILE A 1 87 ? -12.386 -4.421 -8.836 1.00 95.50 87 ILE A O 1
ATOM 678 N N . HIS A 1 88 ? -11.299 -2.538 -9.389 1.00 90.88 88 HIS A N 1
ATOM 679 C CA . HIS A 1 88 ? -11.982 -2.366 -10.671 1.00 90.88 88 HIS A CA 1
ATOM 680 C C . HIS A 1 88 ? -13.514 -2.300 -10.487 1.00 90.88 88 HIS A C 1
ATOM 682 O O . HIS A 1 88 ? -14.019 -1.336 -9.919 1.00 90.88 88 HIS A O 1
ATOM 688 N N . ALA A 1 89 ? -14.254 -3.314 -10.945 1.00 91.00 89 ALA A N 1
ATOM 689 C CA . ALA A 1 89 ? -15.711 -3.405 -10.829 1.00 91.00 89 ALA A CA 1
ATOM 690 C C . ALA A 1 89 ? -16.189 -4.316 -9.679 1.00 91.00 89 ALA A C 1
ATOM 692 O O . ALA A 1 89 ? -17.391 -4.519 -9.527 1.00 91.00 89 ALA A O 1
ATOM 693 N N . GLN A 1 90 ? -15.274 -4.866 -8.875 1.00 96.38 90 GLN A N 1
ATOM 694 C CA . GLN A 1 90 ? -15.592 -5.758 -7.762 1.00 96.38 90 GLN A CA 1
ATOM 695 C C . GLN A 1 90 ? -15.582 -4.998 -6.437 1.00 96.38 90 GLN A C 1
ATOM 697 O O . GLN A 1 90 ? -14.578 -4.381 -6.079 1.00 96.38 90 GLN A O 1
ATOM 702 N N . ALA A 1 91 ? -16.694 -5.067 -5.707 1.00 97.94 91 ALA A N 1
ATOM 703 C CA . ALA A 1 91 ? -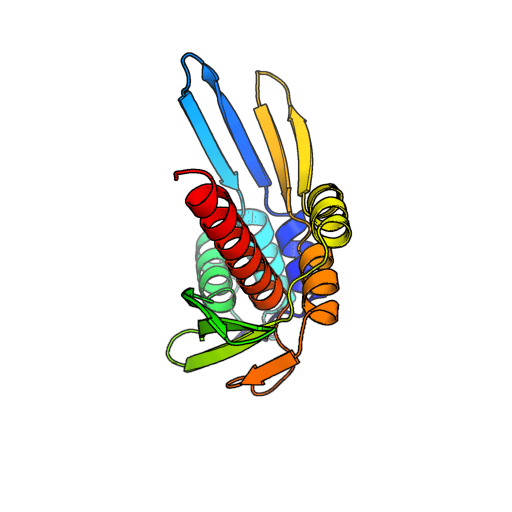16.792 -4.522 -4.360 1.00 97.94 91 ALA A CA 1
ATOM 704 C C . ALA A 1 91 ? -16.082 -5.437 -3.357 1.00 97.94 91 ALA A C 1
ATOM 706 O O . ALA A 1 91 ? -16.233 -6.660 -3.406 1.00 97.94 91 ALA A O 1
ATOM 707 N N . VAL A 1 92 ? -15.335 -4.832 -2.437 1.00 98.50 92 VAL A N 1
ATOM 708 C CA . VAL A 1 92 ? -14.685 -5.517 -1.319 1.00 98.50 92 VAL A CA 1
ATOM 709 C C . VAL A 1 92 ? -14.906 -4.749 -0.025 1.00 98.50 92 VAL A C 1
ATOM 711 O O . VAL A 1 92 ? -14.995 -3.520 -0.025 1.00 98.50 92 VAL A O 1
ATOM 714 N N . ALA A 1 93 ? -14.957 -5.479 1.084 1.00 98.44 93 ALA A N 1
ATOM 715 C CA . ALA A 1 93 ? -15.086 -4.907 2.416 1.00 98.44 93 ALA A CA 1
ATOM 716 C C . ALA A 1 93 ? -13.993 -5.465 3.326 1.00 98.44 93 ALA A C 1
ATOM 718 O O . ALA A 1 93 ? -13.732 -6.668 3.339 1.00 98.44 93 ALA A O 1
ATOM 719 N N . ILE A 1 94 ? -13.342 -4.591 4.090 1.00 98.75 94 ILE A N 1
ATOM 720 C CA . ILE A 1 94 ? -12.310 -4.960 5.059 1.00 98.75 94 ILE A CA 1
ATOM 721 C C . ILE A 1 94 ? -12.741 -4.452 6.429 1.00 98.75 94 ILE A C 1
ATOM 723 O O . ILE A 1 94 ? -13.047 -3.273 6.586 1.00 98.75 94 ILE A O 1
ATOM 727 N N . ARG A 1 95 ? -12.725 -5.333 7.433 1.00 98.62 95 ARG A N 1
ATOM 728 C CA . ARG A 1 95 ? -12.979 -4.978 8.832 1.00 98.62 95 ARG A CA 1
ATOM 729 C C . ARG A 1 95 ? -11.677 -4.996 9.621 1.00 98.62 95 ARG A C 1
ATOM 731 O O . ARG A 1 95 ? -11.011 -6.032 9.691 1.00 98.62 95 ARG A O 1
ATOM 738 N N . LEU A 1 96 ? -11.342 -3.872 10.248 1.00 98.75 96 LEU A N 1
ATOM 739 C CA . LEU A 1 96 ? -10.139 -3.694 11.062 1.00 98.75 96 LEU A CA 1
ATOM 740 C C . LEU A 1 96 ? -10.499 -3.252 12.484 1.00 98.75 96 LEU A C 1
ATOM 742 O O . LEU A 1 96 ? -11.375 -2.419 12.676 1.00 98.75 96 LEU A O 1
ATOM 746 N N . LYS A 1 97 ? -9.795 -3.752 13.497 1.00 98.19 97 LYS A N 1
ATOM 747 C CA . LYS A 1 97 ? -9.807 -3.168 14.846 1.00 98.19 97 LYS A CA 1
ATOM 748 C C . LYS A 1 97 ? -8.921 -1.931 14.906 1.00 98.19 97 LYS A C 1
ATOM 750 O O . LYS A 1 97 ? -7.893 -1.863 14.228 1.00 98.19 97 LYS A O 1
ATOM 755 N N . ALA A 1 98 ? -9.277 -1.008 15.800 1.00 96.62 98 ALA A N 1
ATOM 756 C CA . ALA A 1 98 ? -8.467 0.170 16.088 1.00 96.62 98 ALA A CA 1
ATOM 757 C C . ALA A 1 98 ? -7.024 -0.237 16.468 1.00 96.62 98 ALA A C 1
ATOM 759 O O . ALA A 1 98 ? -6.839 -1.018 17.411 1.00 96.62 98 ALA A O 1
ATOM 760 N N . PRO A 1 99 ? -5.984 0.277 15.790 1.00 97.06 99 PRO A N 1
ATOM 761 C CA . PRO A 1 99 ? -4.618 0.134 16.267 1.00 97.06 99 PRO A CA 1
ATOM 762 C C . PRO A 1 99 ? -4.422 0.977 17.531 1.00 97.06 99 PRO A C 1
ATOM 764 O O . PRO A 1 99 ? -5.030 2.031 17.706 1.00 97.06 99 PRO A O 1
ATOM 767 N N . THR A 1 100 ? -3.517 0.556 18.415 1.00 95.88 100 THR A N 1
ATOM 768 C CA . THR A 1 100 ? -3.133 1.405 19.553 1.00 95.88 100 THR A CA 1
ATOM 769 C C . THR A 1 100 ? -2.354 2.629 19.070 1.00 95.88 100 THR A C 1
ATOM 771 O O . THR A 1 100 ? -1.604 2.545 18.093 1.00 95.88 100 THR A O 1
ATOM 774 N N . THR A 1 101 ? -2.423 3.745 19.803 1.00 95.12 101 THR A N 1
ATOM 775 C CA . THR A 1 101 ? -1.634 4.958 19.510 1.00 95.12 101 THR A CA 1
ATOM 776 C C . THR A 1 101 ? -0.146 4.645 19.351 1.00 95.12 101 THR A C 1
ATOM 778 O O . THR A 1 101 ? 0.506 5.116 18.422 1.00 95.12 101 THR A O 1
ATOM 781 N N . LYS A 1 102 ? 0.400 3.777 20.215 1.00 96.56 102 LYS A N 1
ATOM 782 C CA . LYS A 1 102 ? 1.791 3.323 20.112 1.00 96.56 102 LYS A CA 1
ATOM 783 C C . LYS A 1 102 ? 2.064 2.602 18.789 1.00 96.56 102 LYS A C 1
ATOM 785 O O . LYS A 1 102 ? 3.076 2.882 18.154 1.00 96.56 102 LYS A O 1
ATOM 790 N N . ALA A 1 103 ? 1.178 1.700 18.368 1.00 97.38 103 ALA A N 1
ATOM 791 C CA . ALA A 1 103 ? 1.338 0.972 17.114 1.00 97.38 103 ALA A CA 1
ATOM 792 C C . ALA A 1 103 ? 1.304 1.908 15.895 1.00 97.38 103 ALA A C 1
ATOM 794 O O . ALA A 1 103 ? 2.123 1.734 14.994 1.00 97.38 103 ALA A O 1
ATOM 795 N N . VAL A 1 104 ? 0.430 2.923 15.900 1.00 96.69 104 VAL A N 1
ATOM 796 C CA . VAL A 1 104 ? 0.370 3.959 14.852 1.00 96.69 104 VAL A CA 1
ATOM 797 C C . VAL A 1 104 ? 1.654 4.792 14.819 1.00 96.69 104 VAL A C 1
ATOM 799 O O . VAL A 1 104 ? 2.235 4.986 13.752 1.00 96.69 104 VAL A O 1
ATOM 802 N N . LEU A 1 105 ? 2.155 5.241 15.975 1.00 95.12 105 LEU A N 1
ATOM 803 C CA . LEU A 1 105 ? 3.410 6.001 16.058 1.00 95.12 105 LEU A CA 1
ATOM 804 C C . LEU A 1 105 ? 4.617 5.185 15.576 1.00 95.12 105 LEU A C 1
ATOM 806 O O . LEU A 1 105 ? 5.479 5.706 14.868 1.00 95.12 105 LEU A O 1
ATOM 810 N N . ASP A 1 106 ? 4.683 3.908 15.947 1.00 96.06 106 ASP A N 1
ATOM 811 C CA . ASP A 1 106 ? 5.750 3.007 15.517 1.00 96.06 106 ASP A CA 1
ATOM 812 C C . ASP A 1 106 ? 5.681 2.720 14.010 1.00 96.06 106 ASP A C 1
ATOM 814 O O . ASP A 1 106 ? 6.720 2.706 13.350 1.00 96.06 106 ASP A O 1
ATOM 818 N N . TYR A 1 107 ? 4.473 2.550 13.462 1.00 95.81 107 TYR A N 1
ATOM 819 C CA . TYR A 1 107 ? 4.234 2.462 12.021 1.00 95.81 107 TYR A CA 1
ATOM 820 C C . TYR A 1 107 ? 4.740 3.720 11.306 1.00 95.81 107 TYR A C 1
ATOM 822 O O . TYR A 1 107 ? 5.578 3.611 10.419 1.00 95.81 107 TYR A O 1
ATOM 830 N N . ARG A 1 108 ? 4.340 4.920 11.740 1.00 92.38 108 ARG A N 1
ATOM 831 C CA . ARG A 1 108 ? 4.733 6.195 11.105 1.00 92.38 108 ARG A CA 1
ATOM 832 C C . ARG A 1 108 ? 6.238 6.394 11.006 1.00 92.38 108 ARG A C 1
ATOM 834 O O . ARG A 1 108 ? 6.733 6.848 9.979 1.00 92.38 108 ARG A O 1
ATOM 841 N N . LYS A 1 109 ? 6.969 6.017 12.057 1.00 93.38 109 LYS A N 1
ATOM 842 C CA . LYS A 1 109 ? 8.438 6.098 12.086 1.00 93.38 109 LYS A CA 1
ATOM 843 C C . LYS A 1 109 ? 9.110 5.207 11.041 1.00 93.38 109 LYS A C 1
ATOM 845 O O . LYS A 1 109 ? 10.251 5.476 10.680 1.00 93.38 109 LYS A O 1
ATOM 850 N N . ARG A 1 110 ? 8.450 4.128 10.610 1.00 94.56 110 ARG A N 1
ATOM 851 C CA . ARG A 1 110 ? 9.026 3.118 9.712 1.00 94.56 110 ARG A CA 1
ATOM 852 C C . ARG A 1 110 ? 8.410 3.116 8.314 1.00 94.56 110 ARG A C 1
ATOM 854 O O . ARG A 1 110 ? 9.095 2.724 7.377 1.00 94.56 110 ARG A O 1
ATOM 861 N N . ALA A 1 111 ? 7.172 3.580 8.164 1.00 92.56 111 ALA A N 1
ATOM 862 C CA . ALA A 1 111 ? 6.408 3.573 6.916 1.00 92.56 111 ALA A CA 1
ATOM 863 C C . ALA A 1 111 ? 7.028 4.445 5.822 1.00 92.56 111 ALA A C 1
ATOM 865 O O . ALA A 1 111 ? 6.852 4.167 4.635 1.00 92.56 111 ALA A O 1
ATOM 866 N N . PHE A 1 112 ? 7.775 5.476 6.218 1.00 91.69 112 PHE A N 1
ATOM 867 C CA . PHE A 1 112 ? 8.465 6.364 5.296 1.00 91.69 112 PHE A CA 1
ATOM 868 C C . PHE A 1 112 ? 9.896 6.598 5.737 1.00 91.69 112 PHE A C 1
ATOM 870 O O . PHE A 1 112 ? 10.193 6.762 6.919 1.00 91.69 112 PHE A O 1
ATOM 877 N N . GLN A 1 113 ? 10.780 6.686 4.754 1.00 92.94 113 GLN A N 1
ATOM 878 C CA . GLN A 1 113 ? 12.110 7.232 4.938 1.00 92.94 113 GLN A CA 1
ATOM 879 C C . GLN A 1 113 ? 12.187 8.571 4.212 1.00 92.94 113 GLN A C 1
ATOM 881 O O . GLN A 1 113 ? 11.979 8.632 3.001 1.00 92.94 113 GLN A O 1
ATOM 886 N N . LEU A 1 114 ? 12.505 9.629 4.956 1.00 93.19 114 LEU A N 1
ATOM 887 C CA . LEU A 1 114 ? 12.764 10.957 4.411 1.00 93.19 114 LEU A CA 1
ATOM 888 C C . LEU A 1 114 ? 14.272 11.167 4.272 1.00 93.19 114 LEU A C 1
ATOM 890 O O . LEU A 1 114 ? 15.029 10.957 5.220 1.00 93.19 114 LEU A O 1
ATOM 894 N N . ILE A 1 115 ? 14.705 11.579 3.086 1.00 93.81 115 ILE A N 1
ATOM 895 C CA . ILE A 1 115 ? 16.099 11.858 2.746 1.00 93.81 115 ILE A CA 1
ATOM 896 C C . ILE A 1 115 ? 16.183 13.313 2.297 1.00 93.81 115 ILE A C 1
ATOM 898 O O . ILE A 1 115 ? 15.607 13.697 1.279 1.00 93.81 115 ILE A O 1
ATOM 902 N N . SER A 1 116 ? 16.912 14.131 3.051 1.00 94.06 116 SER A N 1
ATOM 903 C CA . SER A 1 116 ? 17.199 15.509 2.655 1.00 94.06 116 SER A CA 1
ATOM 904 C C . SER A 1 116 ? 18.163 15.528 1.472 1.00 94.06 116 SER A C 1
ATOM 906 O O . SER A 1 116 ? 19.234 14.926 1.513 1.00 94.06 116 SER A O 1
ATOM 908 N N . LEU A 1 117 ? 17.783 16.248 0.425 1.00 93.62 117 LEU A N 1
ATOM 909 C CA . LEU A 1 117 ? 18.557 16.464 -0.788 1.00 93.62 117 LEU A CA 1
ATOM 910 C C . LEU A 1 117 ? 18.962 17.948 -0.895 1.00 93.62 117 LEU A C 1
ATOM 912 O O . LEU A 1 117 ? 18.329 18.820 -0.289 1.00 93.62 117 LEU A O 1
ATOM 916 N N . PRO A 1 118 ? 19.995 18.282 -1.689 1.00 92.94 118 PRO A N 1
ATOM 917 C CA . PRO A 1 118 ? 20.378 19.670 -1.928 1.00 92.94 118 PRO A CA 1
ATOM 918 C C . PRO A 1 118 ? 19.236 20.537 -2.483 1.00 92.94 118 PRO A C 1
ATOM 920 O O . PRO A 1 118 ? 18.376 20.071 -3.238 1.00 92.94 118 PRO A O 1
ATOM 923 N N . HIS A 1 119 ? 19.304 21.839 -2.188 1.00 89.12 119 HIS A N 1
ATOM 924 C CA . HIS A 1 119 ? 18.372 22.870 -2.668 1.00 89.12 119 HIS A CA 1
ATOM 925 C C . HIS A 1 119 ? 16.934 22.735 -2.141 1.00 89.12 119 HIS A C 1
ATOM 927 O O . HIS A 1 119 ? 15.981 22.901 -2.895 1.00 89.12 119 HIS A O 1
ATOM 933 N N . GLY A 1 120 ? 16.773 22.431 -0.848 1.00 87.50 120 GLY A N 1
ATOM 934 C CA . GLY A 1 120 ? 15.450 22.403 -0.208 1.00 87.50 120 GLY A CA 1
ATOM 935 C C . GLY A 1 120 ? 14.546 21.286 -0.733 1.00 87.50 120 GLY A C 1
ATOM 936 O O . GLY A 1 120 ? 13.326 21.451 -0.795 1.00 87.50 120 GLY A O 1
ATOM 937 N N . ARG A 1 121 ? 15.157 20.174 -1.155 1.00 93.94 121 ARG A N 1
ATOM 938 C CA . ARG A 1 121 ? 14.464 18.999 -1.674 1.00 93.94 121 ARG A CA 1
ATOM 939 C C . ARG A 1 121 ? 14.455 17.897 -0.626 1.00 93.94 121 ARG A C 1
ATOM 941 O O . ARG A 1 121 ? 15.443 17.698 0.075 1.00 93.94 121 ARG A O 1
ATOM 948 N N . THR A 1 122 ? 13.370 17.146 -0.555 1.00 95.50 122 THR A N 1
ATOM 949 C CA . THR A 1 122 ? 13.258 15.969 0.305 1.00 95.50 122 THR A CA 1
ATOM 950 C C . THR A 1 122 ? 12.736 14.819 -0.527 1.00 95.50 122 THR A C 1
ATOM 952 O O . THR A 1 122 ? 11.666 14.917 -1.117 1.00 95.50 122 THR A O 1
ATOM 955 N N . GLN A 1 123 ? 13.488 13.728 -0.584 1.00 94.62 123 GLN A N 1
ATOM 956 C CA . GLN A 1 123 ? 13.005 12.479 -1.148 1.00 94.62 123 GLN A CA 1
ATOM 957 C C . GLN A 1 123 ? 12.295 11.676 -0.061 1.00 94.62 123 GLN A C 1
ATOM 959 O O . GLN A 1 123 ? 12.833 11.489 1.027 1.00 94.62 123 GLN A O 1
ATOM 964 N N . MET A 1 124 ? 11.111 11.172 -0.374 1.00 94.50 124 MET A N 1
ATOM 965 C CA . MET A 1 124 ? 10.376 10.217 0.436 1.00 94.50 124 MET A CA 1
ATOM 966 C C . MET A 1 124 ? 10.374 8.859 -0.254 1.00 94.50 124 MET A C 1
ATOM 968 O O . MET A 1 124 ? 10.084 8.749 -1.445 1.00 94.50 124 MET A O 1
ATOM 972 N N . ILE A 1 125 ? 10.707 7.835 0.523 1.00 93.75 125 ILE A N 1
ATOM 973 C CA . ILE A 1 125 ? 10.640 6.429 0.132 1.00 93.75 125 ILE A CA 1
ATOM 974 C C . ILE A 1 125 ? 9.556 5.771 0.977 1.00 93.75 125 ILE A C 1
ATOM 976 O O . ILE A 1 125 ? 9.614 5.837 2.208 1.00 93.75 125 ILE A O 1
ATOM 980 N N . SER A 1 126 ? 8.594 5.124 0.322 1.00 93.19 126 SER A N 1
ATOM 981 C CA . SER A 1 126 ? 7.501 4.412 0.986 1.00 93.19 126 SER A CA 1
ATOM 982 C C . SER A 1 126 ? 7.896 2.967 1.288 1.00 93.19 126 SER A C 1
ATOM 984 O O . SER A 1 126 ? 8.445 2.269 0.439 1.00 93.19 126 SER A O 1
ATOM 986 N N . ARG A 1 127 ? 7.597 2.500 2.502 1.00 94.19 127 ARG A N 1
ATOM 987 C CA . ARG A 1 127 ? 7.843 1.129 2.969 1.00 94.19 127 ARG A CA 1
ATOM 988 C C . ARG A 1 127 ? 6.522 0.463 3.340 1.00 94.19 127 ARG A C 1
ATOM 990 O O . ARG A 1 127 ? 6.181 0.326 4.513 1.00 94.19 127 ARG A O 1
ATOM 997 N N . ILE A 1 128 ? 5.780 0.038 2.321 1.00 95.81 128 ILE A N 1
ATOM 998 C CA . ILE A 1 128 ? 4.428 -0.525 2.477 1.00 95.81 128 ILE A CA 1
ATOM 999 C C . ILE A 1 128 ? 4.391 -1.830 3.296 1.00 95.81 128 ILE A C 1
ATOM 1001 O O . ILE A 1 128 ? 3.352 -2.177 3.849 1.00 95.81 128 ILE A O 1
ATOM 1005 N N . SER A 1 129 ? 5.531 -2.513 3.463 1.00 96.56 129 SER A N 1
ATOM 1006 C CA . SER A 1 129 ? 5.681 -3.668 4.365 1.00 96.56 129 SER A CA 1
ATOM 1007 C C . SER A 1 129 ? 5.279 -3.362 5.810 1.00 96.56 129 SER A C 1
ATOM 1009 O O . SER A 1 129 ? 4.660 -4.192 6.472 1.00 96.56 129 SER A O 1
ATOM 1011 N N . GLU A 1 130 ? 5.570 -2.151 6.292 1.00 96.62 130 GLU A N 1
ATOM 1012 C CA . GLU A 1 130 ? 5.203 -1.724 7.647 1.00 96.62 130 GLU A CA 1
ATOM 1013 C C . GLU A 1 130 ? 3.691 -1.533 7.795 1.00 96.62 130 GLU A C 1
ATOM 1015 O O . GLU A 1 130 ? 3.126 -1.820 8.852 1.00 96.62 130 GLU A O 1
ATOM 1020 N N . ALA A 1 131 ? 3.034 -1.081 6.723 1.00 96.00 131 ALA A N 1
ATOM 1021 C CA . ALA A 1 131 ? 1.587 -0.960 6.672 1.00 96.00 131 ALA A CA 1
ATOM 1022 C C . ALA A 1 131 ? 0.933 -2.346 6.673 1.00 96.00 131 ALA A C 1
ATOM 1024 O O . ALA A 1 131 ? 0.056 -2.603 7.492 1.00 96.00 131 ALA A O 1
ATOM 1025 N N . GLY A 1 132 ? 1.425 -3.273 5.843 1.00 97.56 132 GLY A N 1
ATOM 1026 C CA . GLY A 1 132 ? 0.960 -4.663 5.832 1.00 97.56 132 GLY A CA 1
ATOM 1027 C C . GLY A 1 132 ? 1.045 -5.327 7.211 1.00 97.56 132 GLY A C 1
ATOM 1028 O O . GLY A 1 132 ? 0.072 -5.910 7.678 1.00 97.56 132 GLY A O 1
ATOM 1029 N N . ALA A 1 133 ? 2.162 -5.149 7.923 1.00 97.56 133 ALA A N 1
ATOM 1030 C CA . ALA A 1 133 ? 2.350 -5.727 9.254 1.00 97.56 133 ALA A CA 1
ATOM 1031 C C . ALA A 1 133 ? 1.430 -5.125 10.335 1.00 97.56 133 ALA A C 1
ATOM 1033 O O . ALA A 1 133 ? 1.055 -5.808 11.293 1.00 97.56 133 ALA A O 1
ATOM 1034 N N . LEU A 1 134 ? 1.086 -3.834 10.252 1.00 98.38 134 LEU A N 1
ATOM 1035 C CA . LEU A 1 134 ? 0.093 -3.248 11.157 1.00 98.38 134 LEU A CA 1
ATOM 1036 C C . LEU A 1 134 ? -1.325 -3.681 10.771 1.00 98.38 134 LEU A C 1
ATOM 1038 O O . LEU A 1 134 ? -2.084 -4.075 11.652 1.00 98.38 134 LEU A O 1
ATOM 1042 N N . PHE A 1 135 ? -1.641 -3.684 9.478 1.00 98.56 135 PHE A N 1
ATOM 1043 C CA . PHE A 1 135 ? -2.912 -4.165 8.950 1.00 98.56 135 PHE A CA 1
ATOM 1044 C C . PHE A 1 135 ? -3.214 -5.588 9.429 1.00 98.56 135 PHE A C 1
ATOM 1046 O O . PHE A 1 135 ? -4.275 -5.819 9.999 1.00 98.56 135 PHE A O 1
ATOM 1053 N N . ASP A 1 136 ? -2.268 -6.520 9.290 1.00 98.44 136 ASP A N 1
ATOM 1054 C CA . ASP A 1 136 ? -2.477 -7.928 9.653 1.00 98.44 136 ASP A CA 1
ATOM 1055 C C . ASP A 1 136 ? -2.750 -8.113 11.155 1.00 98.44 136 ASP A C 1
ATOM 1057 O O . ASP A 1 136 ? -3.491 -9.007 11.551 1.00 98.44 136 ASP A O 1
ATOM 1061 N N . ARG A 1 137 ? -2.206 -7.232 12.007 1.00 98.19 137 ARG A N 1
ATOM 1062 C CA . ARG A 1 137 ? -2.503 -7.216 13.452 1.00 98.19 137 ARG A CA 1
ATOM 1063 C C . ARG A 1 137 ? -3.881 -6.641 13.777 1.00 98.19 137 ARG A C 1
ATOM 1065 O O . ARG A 1 137 ? -4.422 -6.944 14.837 1.00 98.19 137 ARG A O 1
ATOM 1072 N N . CYS A 1 138 ? -4.411 -5.793 12.903 1.00 98.31 138 CYS A N 1
ATOM 1073 C CA . CYS A 1 138 ? -5.719 -5.162 13.042 1.00 98.31 138 CYS A CA 1
ATOM 1074 C C . CYS A 1 138 ? -6.836 -5.953 12.352 1.00 98.31 138 CYS A C 1
ATOM 1076 O O . CYS A 1 138 ? -8.002 -5.702 12.646 1.00 98.31 138 CYS A O 1
ATOM 1078 N N . LEU A 1 139 ? -6.516 -6.876 11.443 1.00 98.56 139 LEU A N 1
ATOM 1079 C CA . LEU A 1 139 ? -7.503 -7.567 10.621 1.00 98.56 139 LEU A CA 1
ATOM 1080 C C . LEU A 1 139 ? -8.503 -8.365 11.465 1.00 98.56 139 LEU A C 1
ATOM 1082 O O . LEU A 1 139 ? -8.128 -9.202 12.284 1.00 98.56 139 LEU A O 1
ATOM 1086 N N . VAL A 1 140 ? -9.790 -8.117 11.219 1.00 98.31 140 VAL A N 1
ATOM 1087 C CA . VAL A 1 140 ? -10.906 -8.907 11.753 1.00 98.31 140 VAL A CA 1
ATOM 1088 C C . VAL A 1 140 ? -11.438 -9.839 10.676 1.00 98.31 140 VAL A C 1
ATOM 1090 O O . VAL A 1 140 ? -11.527 -11.044 10.891 1.00 98.31 140 VAL A O 1
ATOM 1093 N N . SER A 1 141 ? -11.781 -9.286 9.514 1.00 98.00 141 SER A N 1
ATOM 1094 C CA . SER A 1 141 ? -12.268 -10.043 8.363 1.00 98.00 141 SER A CA 1
ATOM 1095 C C . SER A 1 141 ? -12.086 -9.250 7.071 1.00 98.00 141 SER A C 1
ATOM 1097 O O . SER A 1 141 ? -11.881 -8.034 7.091 1.00 98.00 141 SER A O 1
ATOM 1099 N N . ALA A 1 142 ? -12.169 -9.946 5.941 1.00 98.12 142 ALA A N 1
ATOM 1100 C CA . ALA A 1 142 ? -12.272 -9.332 4.628 1.00 98.12 142 ALA A CA 1
ATOM 1101 C C . ALA A 1 142 ? -13.195 -10.159 3.732 1.00 98.12 142 ALA A C 1
ATOM 1103 O O . ALA A 1 142 ? -13.201 -11.388 3.803 1.00 98.12 142 ALA A O 1
ATOM 1104 N N . GLU A 1 143 ? -13.955 -9.469 2.893 1.00 97.94 143 GLU A N 1
ATOM 1105 C CA . GLU A 1 143 ? -14.942 -10.031 1.977 1.00 97.94 143 GLU A CA 1
ATOM 1106 C C . GLU A 1 143 ? -14.664 -9.545 0.551 1.00 97.94 143 GLU A C 1
ATOM 1108 O O . GLU A 1 143 ? -14.136 -8.449 0.347 1.00 97.94 143 GLU A O 1
ATOM 1113 N N . GLY A 1 144 ? -15.017 -10.366 -0.442 1.00 96.19 144 GLY A N 1
ATOM 1114 C CA . GLY A 1 144 ? -14.804 -10.049 -1.858 1.00 96.19 144 GLY A CA 1
ATOM 1115 C C . GLY A 1 144 ? -13.377 -10.299 -2.364 1.00 96.19 144 GLY A C 1
ATOM 1116 O O . GLY A 1 144 ? -13.012 -9.791 -3.419 1.00 96.19 144 GLY A O 1
ATOM 1117 N N . TYR A 1 145 ? -12.568 -11.076 -1.638 1.00 94.94 145 TYR A N 1
ATOM 1118 C CA . TYR A 1 145 ? -11.242 -11.524 -2.074 1.00 94.94 145 TYR A CA 1
ATOM 1119 C C . TYR A 1 145 ? -11.235 -13.034 -2.339 1.00 94.94 145 TYR A C 1
ATOM 1121 O O . TYR A 1 145 ? -11.619 -13.809 -1.467 1.00 94.94 145 TYR A O 1
ATOM 1129 N N . ASP A 1 146 ? -10.715 -13.455 -3.496 1.00 89.56 146 ASP A N 1
ATOM 1130 C CA . ASP A 1 146 ? -10.540 -14.879 -3.849 1.00 89.56 146 ASP A CA 1
ATOM 1131 C C . ASP A 1 146 ? -9.248 -15.496 -3.272 1.00 89.56 146 ASP A C 1
ATOM 1133 O O . ASP A 1 146 ? -8.939 -16.668 -3.485 1.00 89.56 146 ASP A O 1
ATOM 1137 N N . GLY A 1 147 ? -8.456 -14.703 -2.548 1.00 90.81 147 GLY A N 1
ATOM 1138 C CA . GLY A 1 147 ? -7.164 -15.101 -2.005 1.00 90.81 147 GLY A CA 1
ATOM 1139 C C . GLY A 1 147 ? -6.637 -14.104 -0.973 1.00 90.81 147 GLY A C 1
ATOM 1140 O O . GLY A 1 147 ? -7.401 -13.295 -0.444 1.00 90.81 147 GLY A O 1
ATOM 1141 N N . PRO A 1 148 ? -5.330 -14.150 -0.662 1.00 94.38 148 PRO A N 1
ATOM 1142 C CA . PRO A 1 148 ? -4.715 -13.193 0.249 1.00 94.38 148 PRO A CA 1
ATOM 1143 C C . PRO A 1 148 ? -4.915 -11.750 -0.222 1.00 94.38 148 PRO A C 1
ATOM 1145 O O . PRO A 1 148 ? -4.801 -11.452 -1.410 1.00 94.38 148 PRO A O 1
ATOM 1148 N N . ILE A 1 149 ? -5.169 -10.846 0.724 1.00 97.50 149 ILE A N 1
ATOM 1149 C CA . ILE A 1 149 ? -5.282 -9.410 0.451 1.00 97.50 149 ILE A CA 1
ATOM 1150 C C . ILE A 1 149 ? -3.897 -8.889 0.029 1.00 97.50 149 ILE A C 1
ATOM 1152 O O . ILE A 1 149 ? -2.962 -9.021 0.821 1.00 97.50 149 ILE A O 1
ATOM 1156 N N . PRO A 1 150 ? -3.736 -8.273 -1.155 1.00 97.19 150 PRO A N 1
ATOM 1157 C CA . PRO A 1 150 ? -2.461 -7.694 -1.572 1.00 97.19 150 PRO A CA 1
ATOM 1158 C C . PRO A 1 150 ? -1.986 -6.584 -0.634 1.00 97.19 150 PRO A C 1
ATOM 1160 O O . PRO A 1 150 ? -2.784 -5.748 -0.200 1.00 97.19 150 PRO A O 1
ATOM 1163 N N . ILE A 1 151 ? -0.678 -6.495 -0.386 1.00 98.00 151 ILE A N 1
ATOM 1164 C CA . ILE A 1 151 ? -0.111 -5.490 0.526 1.00 98.00 151 ILE A CA 1
ATOM 1165 C C . ILE A 1 151 ? -0.438 -4.042 0.151 1.00 98.00 151 ILE A C 1
ATOM 1167 O O . ILE A 1 151 ? -0.561 -3.191 1.028 1.00 98.00 151 ILE A O 1
ATOM 1171 N N . LEU A 1 152 ? -0.636 -3.753 -1.134 1.00 96.81 152 LEU A N 1
ATOM 1172 C CA . LEU A 1 152 ? -1.010 -2.418 -1.595 1.00 96.81 152 LEU A CA 1
ATOM 1173 C C . LEU A 1 152 ? -2.439 -2.042 -1.165 1.00 96.81 152 LEU A C 1
ATOM 1175 O O . LEU A 1 152 ? -2.708 -0.887 -0.843 1.00 96.81 152 LEU A O 1
ATOM 1179 N N . HIS A 1 153 ? -3.340 -3.026 -1.090 1.00 97.94 153 HIS A N 1
ATOM 1180 C CA . HIS A 1 153 ? -4.697 -2.829 -0.577 1.00 97.94 153 HIS A CA 1
ATOM 1181 C C . HIS A 1 153 ? -4.664 -2.702 0.946 1.00 97.94 153 HIS A C 1
ATOM 1183 O O . HIS A 1 153 ? -5.330 -1.829 1.498 1.00 97.94 153 HIS A O 1
ATOM 1189 N N . LYS A 1 154 ? -3.827 -3.512 1.618 1.00 98.44 154 LYS A N 1
ATOM 1190 C CA . LYS A 1 154 ? -3.581 -3.401 3.065 1.00 98.44 154 LYS A CA 1
ATOM 1191 C C . LYS A 1 154 ? -3.092 -2.002 3.447 1.00 98.44 154 LYS A C 1
ATOM 1193 O O . LYS A 1 154 ? -3.632 -1.401 4.370 1.00 98.44 154 LYS A O 1
ATOM 1198 N N . ASP A 1 155 ? -2.102 -1.472 2.724 1.00 98.00 155 ASP A N 1
ATOM 1199 C CA . ASP A 1 155 ? -1.552 -0.128 2.946 1.00 98.00 155 ASP A CA 1
ATOM 1200 C C . ASP A 1 155 ? -2.620 0.959 2.782 1.00 98.00 155 ASP A C 1
ATOM 1202 O O . ASP A 1 155 ? -2.805 1.775 3.686 1.00 98.00 155 ASP A O 1
ATOM 1206 N N . ARG A 1 156 ? -3.379 0.933 1.680 1.00 97.81 156 ARG A N 1
ATOM 1207 C CA . ARG A 1 156 ? -4.440 1.917 1.422 1.00 97.81 156 ARG A CA 1
ATOM 1208 C C . ARG A 1 156 ? -5.581 1.843 2.436 1.00 97.81 156 ARG A C 1
ATOM 1210 O O . ARG A 1 156 ? -6.010 2.881 2.929 1.00 97.81 156 ARG A O 1
ATOM 1217 N N . ALA A 1 157 ? -6.045 0.642 2.781 1.00 98.56 157 ALA A N 1
ATOM 1218 C CA . ALA A 1 157 ? -7.117 0.457 3.757 1.00 98.56 157 ALA A CA 1
ATOM 1219 C C . ALA A 1 157 ? -6.691 0.874 5.174 1.00 98.56 157 ALA A C 1
ATOM 1221 O O . ALA A 1 157 ? -7.448 1.540 5.876 1.00 98.56 157 ALA A O 1
ATOM 1222 N N . LEU A 1 158 ? -5.463 0.536 5.586 1.00 98.38 158 LEU A N 1
ATOM 1223 C CA . LEU A 1 158 ? -4.924 0.954 6.880 1.00 98.38 158 LEU A CA 1
ATOM 1224 C C . LEU A 1 158 ? -4.819 2.480 6.979 1.00 98.38 158 LEU A C 1
ATOM 1226 O O . LEU A 1 158 ? -5.175 3.045 8.010 1.00 98.38 158 LEU A O 1
ATOM 1230 N N . ARG A 1 159 ? -4.328 3.141 5.923 1.00 96.94 159 ARG A N 1
ATOM 1231 C CA . ARG A 1 159 ? -4.240 4.607 5.873 1.00 96.94 159 ARG A CA 1
ATOM 1232 C C . ARG A 1 159 ? -5.616 5.249 5.950 1.00 96.94 159 ARG A C 1
ATOM 1234 O O . ARG A 1 159 ? -5.798 6.106 6.796 1.00 96.94 159 ARG A O 1
ATOM 1241 N N . ALA A 1 160 ? -6.584 4.759 5.174 1.00 98.06 160 ALA A N 1
ATOM 1242 C CA . ALA A 1 160 ? -7.958 5.254 5.226 1.00 98.06 160 ALA A CA 1
ATOM 1243 C C . ALA A 1 160 ? -8.559 5.162 6.640 1.00 98.06 160 ALA A C 1
ATOM 1245 O O . ALA A 1 160 ? -9.160 6.121 7.112 1.00 98.06 160 ALA A O 1
ATOM 1246 N N . MET A 1 161 ? -8.341 4.046 7.348 1.00 98.25 161 MET A N 1
ATOM 1247 C CA . MET A 1 161 ? -8.777 3.906 8.741 1.00 98.25 161 MET A CA 1
ATOM 1248 C C . MET A 1 161 ? -8.064 4.891 9.678 1.00 98.25 161 MET A C 1
ATOM 1250 O O . MET A 1 161 ? -8.713 5.487 10.531 1.00 98.25 161 MET A O 1
ATOM 1254 N N . ILE A 1 162 ? -6.740 5.050 9.563 1.00 96.94 162 ILE A N 1
ATOM 1255 C CA . ILE A 1 162 ? -5.984 5.991 10.406 1.00 96.94 162 ILE A CA 1
ATOM 1256 C C . ILE A 1 162 ? -6.457 7.428 10.153 1.00 96.94 162 ILE A C 1
ATOM 1258 O O . ILE A 1 162 ? -6.736 8.138 11.112 1.00 96.94 162 ILE A O 1
ATOM 1262 N N . ASP A 1 163 ? -6.607 7.820 8.889 1.00 96.19 163 ASP A N 1
ATOM 1263 C CA . ASP A 1 163 ? -7.058 9.158 8.499 1.00 96.19 163 ASP A CA 1
ATOM 1264 C C . ASP A 1 163 ? -8.486 9.434 9.009 1.00 96.19 163 ASP A C 1
ATOM 1266 O O . ASP A 1 163 ? -8.772 10.528 9.500 1.00 96.19 163 ASP A O 1
ATOM 1270 N N . TYR A 1 164 ? -9.372 8.429 8.964 1.00 96.81 164 TYR A N 1
ATOM 1271 C CA . TYR A 1 164 ? -10.714 8.507 9.549 1.00 96.81 164 TYR A CA 1
ATOM 1272 C C . TYR A 1 164 ? -10.664 8.726 11.068 1.00 96.81 164 TYR A C 1
ATOM 1274 O O . TYR A 1 164 ? -11.297 9.650 11.573 1.00 96.81 164 TYR A O 1
ATOM 1282 N N . ILE A 1 165 ? -9.884 7.915 11.796 1.00 95.00 165 ILE A N 1
ATOM 1283 C CA . ILE A 1 165 ? -9.740 8.029 13.259 1.00 95.00 165 ILE A CA 1
ATOM 1284 C C . ILE A 1 165 ? -9.262 9.429 13.647 1.00 95.00 165 ILE A C 1
ATOM 1286 O O . ILE A 1 165 ? -9.756 10.002 14.612 1.00 95.00 165 ILE A O 1
ATOM 1290 N N . GLU A 1 166 ? -8.303 9.982 12.912 1.00 90.94 166 GLU A N 1
ATOM 1291 C CA . GLU A 1 166 ? -7.743 11.300 13.218 1.00 90.94 166 GLU A CA 1
ATOM 1292 C C . GLU A 1 166 ? -8.711 12.431 12.912 1.00 90.94 166 GLU A C 1
ATOM 1294 O O . GLU A 1 166 ? -8.842 13.349 13.714 1.00 90.94 166 GLU A O 1
ATOM 1299 N N . THR A 1 167 ? -9.449 12.327 11.809 1.00 92.38 167 THR A N 1
ATOM 1300 C CA . THR A 1 167 ? -10.472 13.318 11.463 1.00 92.38 167 THR A CA 1
ATOM 1301 C C . THR A 1 167 ? -11.589 13.356 12.511 1.00 92.38 167 THR A C 1
ATOM 1303 O O . THR A 1 167 ? -12.031 14.437 12.896 1.00 92.38 167 THR A O 1
ATOM 1306 N N . GLU A 1 168 ? -12.014 12.196 13.020 1.00 85.50 168 GLU A N 1
ATOM 1307 C CA . GLU A 1 168 ? -13.019 12.109 14.087 1.00 85.50 168 GLU A CA 1
ATOM 1308 C C . GLU A 1 168 ? -12.498 12.663 15.423 1.00 85.50 168 GLU A C 1
ATOM 1310 O O . GLU A 1 168 ? -13.227 13.359 16.132 1.00 85.50 168 GLU A O 1
ATOM 1315 N N . VAL A 1 169 ? -11.231 12.396 15.767 1.00 76.69 169 VAL A N 1
ATOM 1316 C CA . VAL A 1 169 ? -10.602 12.946 16.979 1.00 76.69 169 VAL A CA 1
ATOM 1317 C C . VAL A 1 169 ? -10.499 14.470 16.890 1.00 76.69 169 VAL A C 1
ATOM 1319 O O . VAL A 1 169 ? -10.968 15.153 17.799 1.00 76.69 169 VAL A O 1
ATOM 1322 N N . ASP A 1 170 ? -9.983 15.012 15.788 1.00 73.75 170 ASP A N 1
ATOM 1323 C CA . ASP A 1 170 ? -9.839 16.461 15.597 1.00 73.75 170 ASP A CA 1
ATOM 1324 C C . ASP A 1 170 ? -11.208 17.170 15.532 1.00 73.75 170 ASP A C 1
ATOM 1326 O O . ASP A 1 170 ? -11.371 18.281 16.039 1.00 73.75 170 ASP A O 1
ATOM 1330 N N . GLY A 1 171 ? -12.228 16.516 14.962 1.00 61.62 171 GLY A N 1
ATOM 1331 C CA . GLY A 1 171 ? -13.608 17.014 14.934 1.00 61.62 171 GLY A CA 1
ATOM 1332 C C . GLY A 1 171 ? -14.300 17.024 16.303 1.00 61.62 171 GLY A C 1
ATOM 1333 O O . GLY A 1 171 ? -15.255 17.776 16.503 1.00 61.62 171 GLY A O 1
ATOM 1334 N N . SER A 1 172 ? -13.811 16.228 17.258 1.00 58.25 172 SER A N 1
ATOM 1335 C CA . SER A 1 172 ? -14.359 16.135 18.616 1.00 58.25 172 SER A CA 1
ATOM 1336 C C . SER A 1 172 ? -13.800 17.176 19.603 1.00 58.25 172 SER A C 1
ATOM 1338 O O . SER A 1 172 ? -14.386 17.364 20.667 1.00 58.25 172 SER A O 1
ATOM 1340 N N . GLU A 1 173 ? -12.738 17.913 19.244 1.00 45.69 173 GLU A N 1
ATOM 1341 C CA . GLU A 1 173 ? -12.166 19.009 20.055 1.00 45.69 173 GLU A CA 1
ATOM 1342 C C . GLU A 1 173 ? -12.817 20.390 19.804 1.00 45.69 173 GLU A C 1
ATOM 1344 O O . GLU A 1 173 ? -12.366 21.404 20.341 1.00 45.69 173 GLU A O 1
ATOM 1349 N N . VAL A 1 174 ? -13.902 20.459 19.022 1.00 43.38 174 VAL A N 1
ATOM 1350 C CA . VAL A 1 174 ? -14.627 21.707 18.713 1.00 43.38 174 VAL A CA 1
ATOM 1351 C C . VAL A 1 174 ? -16.015 21.720 19.363 1.00 43.38 174 VAL A C 1
ATOM 1353 O O . VAL A 1 174 ? -17.007 21.866 18.659 1.00 43.38 174 VAL A O 1
ATOM 1356 N N . PHE A 1 175 ? -16.110 21.578 20.691 1.00 36.44 175 PHE A N 1
ATOM 1357 C CA . PHE A 1 175 ? -17.317 21.925 21.468 1.00 36.44 175 PHE A CA 1
ATOM 1358 C C . PHE A 1 175 ? -16.974 22.404 22.882 1.00 36.44 175 PHE A C 1
ATOM 1360 O O . PHE A 1 175 ? -16.212 21.704 23.584 1.00 36.44 175 PHE A O 1
#

Foldseek 3Di:
DFDQDALVLVQQQLQVKKWKWADPDPPDIDIDIDRLVSLLVSCVVTDDPPDDNDHSVRSNVVVCLSLDKAWDDWDDDPQWIWTWIDNPPFIKIWIFGDDDPVLVVVLVVPQWDWDDDPNRMIIIGGRLVSLQVSLVVGGDDMPRDPDDDHSSNSNVRSVVNVVVVVVVVVVVVPD

Radius of gyration: 17.93 Å; chains: 1; bounding box: 40×47×47 Å